Protein AF-A0A183LRD9-F1 (afdb_monomer_lite)

InterPro domains:
  IPR000961 AGC-kinase, C-terminal [PS51285] (51-122)
  IPR000961 AGC-kinase, C-terminal [SM00133] (51-114)
  IPR017892 Protein kinase, C-terminal [PF00433] (73-112)

Organism: NCBI:txid48269

Sequence (124 aa):
MISSQQTFNILRRQLFINTCTLLMIVVVPTERLGCAPNSSFGDIMEHGFFKPIDWVALERKEVHPPYRPTCGGDRDLIHFDPAFTDEPVVLTPDNEAVMSRMDQTEFDGFEYVNPLLMSLDEQV

Structure (mmCIF, N/CA/C/O backbone):
data_AF-A0A183LRD9-F1
#
_entry.id   AF-A0A183LRD9-F1
#
loop_
_atom_site.group_PDB
_atom_site.id
_atom_site.type_symbol
_atom_site.label_atom_id
_atom_site.label_alt_id
_atom_site.label_comp_id
_atom_site.label_asym_id
_atom_site.label_entity_id
_atom_site.label_seq_id
_atom_site.pdbx_PDB_ins_code
_atom_site.Cartn_x
_atom_site.Cartn_y
_atom_site.Cartn_z
_atom_site.occupancy
_atom_site.B_iso_or_equiv
_atom_site.auth_seq_id
_atom_site.auth_comp_id
_atom_site.auth_asym_id
_atom_site.auth_atom_id
_atom_site.pdbx_PDB_model_num
ATOM 1 N N . MET A 1 1 ? -35.449 13.358 1.914 1.00 47.34 1 MET A N 1
ATOM 2 C CA . MET A 1 1 ? -35.500 14.230 3.110 1.00 47.34 1 MET A CA 1
ATOM 3 C C . MET A 1 1 ? -34.724 13.540 4.217 1.00 47.34 1 MET A C 1
ATOM 5 O O . MET A 1 1 ? -35.097 12.438 4.596 1.00 47.34 1 MET A O 1
ATOM 9 N N . ILE A 1 2 ? -33.605 14.115 4.656 1.00 53.44 2 ILE A N 1
ATOM 10 C CA . ILE A 1 2 ? -32.781 13.543 5.730 1.00 53.44 2 ILE A CA 1
ATOM 11 C C . ILE A 1 2 ? -33.484 13.857 7.058 1.00 53.44 2 ILE A C 1
ATOM 13 O O . ILE A 1 2 ? -33.829 15.008 7.311 1.00 53.44 2 ILE A O 1
ATOM 17 N N . SER A 1 3 ? -33.763 12.833 7.868 1.00 69.31 3 SER A N 1
ATOM 18 C CA . SER A 1 3 ? -34.425 12.986 9.175 1.00 69.31 3 SER A CA 1
ATOM 19 C C . SER A 1 3 ? -33.545 13.776 10.153 1.00 69.31 3 SER A C 1
ATOM 21 O O . SER A 1 3 ? -32.328 13.599 10.149 1.00 69.31 3 SER A O 1
ATOM 23 N N . SE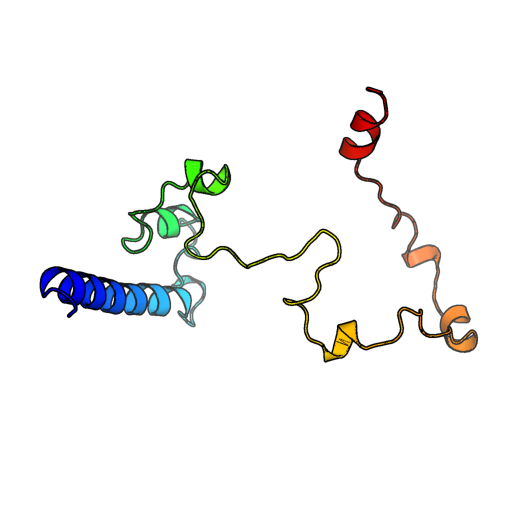R A 1 4 ? -34.129 14.586 11.047 1.00 63.88 4 SER A N 1
ATOM 24 C CA . SER A 1 4 ? -33.382 15.319 12.090 1.00 63.88 4 SER A CA 1
ATOM 25 C C . SER A 1 4 ? -32.459 14.418 12.924 1.00 63.88 4 SER A C 1
ATOM 27 O O . SER A 1 4 ? -31.370 14.844 13.305 1.00 63.88 4 SER A O 1
ATOM 29 N N . GLN A 1 5 ? -32.839 13.152 13.141 1.00 62.69 5 GLN A N 1
ATOM 30 C CA . GLN A 1 5 ? -32.004 12.161 13.831 1.00 62.69 5 GLN A CA 1
ATOM 31 C C . GLN A 1 5 ? -30.735 11.815 13.028 1.00 62.69 5 GLN A C 1
ATOM 33 O O . GLN A 1 5 ? -29.651 11.667 13.589 1.00 62.69 5 GLN A O 1
ATOM 38 N N . GLN A 1 6 ? -30.865 11.711 11.702 1.00 52.44 6 GLN A N 1
ATOM 39 C CA . GLN A 1 6 ? -29.759 11.438 10.782 1.00 52.44 6 GLN A CA 1
ATOM 40 C C . GLN A 1 6 ? -28.813 12.641 10.709 1.00 52.44 6 GLN A C 1
ATOM 42 O O . GLN A 1 6 ? -27.603 12.476 10.831 1.00 52.44 6 GLN A O 1
ATOM 47 N N . THR A 1 7 ? -29.350 13.860 10.627 1.00 59.09 7 THR A N 1
ATOM 48 C CA . THR A 1 7 ? -28.552 15.096 10.608 1.00 59.09 7 THR A CA 1
ATOM 49 C C . THR A 1 7 ? -27.750 15.287 11.901 1.00 59.09 7 THR A C 1
ATOM 51 O O . THR A 1 7 ? -26.578 15.654 11.848 1.00 59.09 7 THR A O 1
ATOM 54 N N . PHE A 1 8 ? -28.330 14.971 13.065 1.00 62.38 8 PHE A N 1
ATOM 55 C CA . PHE A 1 8 ? -27.626 15.040 14.352 1.00 62.38 8 PHE A CA 1
ATOM 56 C C . PHE A 1 8 ? -26.485 14.016 14.456 1.00 62.38 8 PHE A C 1
ATOM 58 O O . PHE A 1 8 ? -25.394 14.343 14.927 1.00 62.38 8 PHE A O 1
ATOM 65 N N . ASN A 1 9 ? -26.705 12.792 13.966 1.00 53.31 9 ASN A N 1
ATOM 66 C CA . ASN A 1 9 ? -25.672 11.757 13.913 1.00 53.31 9 ASN A CA 1
ATOM 67 C C . ASN A 1 9 ? -24.532 12.130 12.955 1.00 53.31 9 ASN A C 1
ATOM 69 O O . ASN A 1 9 ? -23.369 11.900 13.279 1.00 53.31 9 ASN A O 1
ATOM 73 N N . ILE A 1 10 ? -24.841 12.763 11.820 1.00 61.44 10 ILE A N 1
ATOM 74 C CA . ILE A 1 10 ? -23.845 13.268 10.864 1.00 61.44 10 ILE A CA 1
ATOM 75 C C . ILE A 1 10 ? -23.009 14.392 11.493 1.00 61.44 10 ILE A C 1
ATOM 77 O O . ILE A 1 10 ? -21.784 14.336 11.441 1.00 61.44 10 ILE A O 1
ATOM 81 N N . LEU A 1 11 ? -23.643 15.369 12.150 1.00 54.56 11 LEU A N 1
ATOM 82 C CA . LEU A 1 11 ? -22.951 16.485 12.808 1.00 54.56 11 LEU A CA 1
ATOM 83 C C . LEU A 1 11 ? -22.071 16.021 13.977 1.00 54.56 11 LEU A C 1
ATOM 85 O O . LEU A 1 11 ? -20.936 16.479 14.106 1.00 54.56 11 LEU A O 1
ATOM 89 N N . ARG A 1 12 ? -22.547 15.070 14.796 1.00 60.31 12 ARG A N 1
ATOM 90 C CA . ARG A 1 12 ? -21.724 14.447 15.845 1.00 60.31 12 ARG A CA 1
ATOM 91 C C . ARG A 1 12 ? -20.533 13.700 15.261 1.00 60.31 12 ARG A C 1
ATOM 93 O O . ARG A 1 12 ? -19.428 13.868 15.763 1.00 60.31 12 ARG A O 1
ATOM 100 N N . ARG A 1 13 ? -20.738 12.914 14.202 1.00 59.00 13 ARG A N 1
ATOM 101 C CA . ARG A 1 13 ? -19.668 12.169 13.529 1.00 59.00 13 ARG A CA 1
ATOM 102 C C . ARG A 1 13 ? -18.640 13.118 12.908 1.00 59.00 13 ARG A C 1
ATOM 104 O O . ARG A 1 13 ? -17.453 12.875 13.055 1.00 59.00 13 ARG A O 1
ATOM 111 N N . GLN A 1 14 ? -19.071 14.233 12.319 1.00 57.28 14 GLN A N 1
ATOM 112 C CA . GLN A 1 14 ? -18.182 15.240 11.736 1.00 57.28 14 GLN A CA 1
ATOM 113 C C . GLN A 1 14 ? -17.360 15.996 12.792 1.00 57.28 14 GLN A C 1
ATOM 115 O O . GLN A 1 14 ? -16.163 16.197 12.606 1.00 57.28 14 GLN A O 1
ATOM 120 N N . LEU A 1 15 ? -17.975 16.370 13.920 1.00 57.91 15 LEU A N 1
ATOM 121 C CA . LEU A 1 15 ? -17.271 17.010 15.035 1.00 57.91 15 LEU A CA 1
ATOM 122 C C . LEU A 1 15 ? -16.235 16.062 15.673 1.00 57.91 15 LEU A C 1
ATOM 124 O O . LEU A 1 15 ? -15.162 16.511 16.063 1.00 57.91 15 LEU A O 1
ATOM 128 N N . PHE A 1 16 ? -16.532 14.757 15.727 1.00 58.19 16 PHE A N 1
ATOM 129 C CA . PHE A 1 16 ? -15.636 13.722 16.265 1.00 58.19 16 PHE A CA 1
ATOM 130 C C . PHE A 1 16 ? -14.521 13.295 15.298 1.00 58.19 16 PHE A C 1
ATOM 132 O O . PHE A 1 16 ? -13.419 12.974 15.734 1.00 58.19 16 PHE A O 1
ATOM 139 N N . ILE A 1 17 ? -14.780 13.304 13.985 1.00 59.84 17 ILE A N 1
ATOM 140 C CA . ILE A 1 17 ? -13.739 1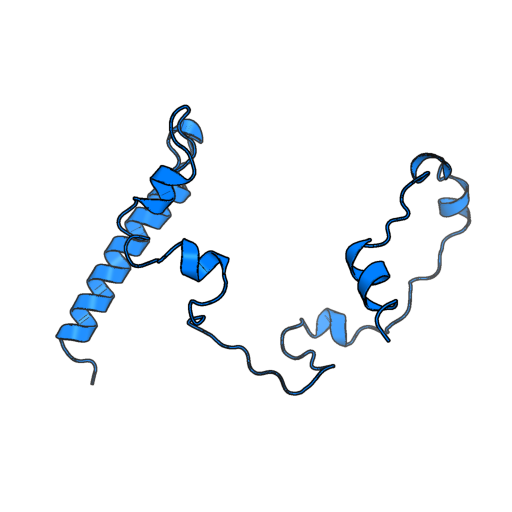3.117 12.964 1.00 59.84 17 ILE A CA 1
ATOM 141 C C . ILE A 1 17 ? -12.684 14.218 13.120 1.00 59.84 17 ILE A C 1
ATOM 143 O O . ILE A 1 17 ? -11.498 13.917 13.199 1.00 59.84 17 ILE A O 1
ATOM 147 N N . ASN A 1 18 ? -13.108 15.475 13.275 1.00 60.25 18 ASN A N 1
ATOM 148 C CA . ASN A 1 18 ? -12.193 16.614 13.364 1.00 60.25 18 ASN A CA 1
ATOM 149 C C . ASN A 1 18 ? -11.230 16.538 14.568 1.00 60.25 18 ASN A C 1
ATOM 151 O O . ASN A 1 18 ? -10.075 16.938 14.437 1.00 60.25 18 ASN A O 1
ATOM 155 N N . THR A 1 19 ? -11.659 16.013 15.722 1.00 63.06 19 THR A N 1
ATOM 156 C CA . THR A 1 19 ? -10.780 15.869 16.900 1.00 63.06 19 THR A CA 1
ATOM 157 C C . THR A 1 19 ? -9.777 14.732 16.735 1.00 63.06 19 THR A C 1
ATOM 159 O O . THR A 1 19 ? -8.603 14.892 17.057 1.00 63.06 19 THR A O 1
ATOM 162 N N . CYS A 1 20 ? -10.210 13.603 16.173 1.00 59.19 20 CYS A N 1
ATOM 163 C CA . CYS A 1 20 ? -9.344 12.455 15.926 1.00 59.19 20 CYS A CA 1
ATOM 164 C C . CYS A 1 20 ? -8.287 12.754 14.850 1.00 59.19 20 CYS A C 1
ATOM 166 O O . CYS A 1 20 ? -7.120 12.394 14.997 1.00 59.19 20 CYS A O 1
ATOM 168 N N . THR A 1 21 ? -8.681 13.473 13.794 1.00 61.31 21 THR A N 1
ATOM 169 C CA . THR A 1 21 ? -7.770 13.973 12.758 1.00 61.31 21 THR A CA 1
ATOM 170 C C . THR A 1 21 ? -6.746 14.953 13.338 1.00 61.31 21 THR A C 1
ATOM 172 O O . THR A 1 21 ? -5.575 14.881 12.977 1.00 61.31 21 THR A O 1
ATOM 175 N N . LEU A 1 22 ? -7.138 15.815 14.285 1.00 66.06 22 LEU A N 1
ATOM 176 C CA . LEU A 1 22 ? -6.214 16.748 14.938 1.00 66.06 22 LEU A CA 1
ATOM 177 C C . LEU A 1 22 ? -5.156 16.026 15.793 1.00 66.06 22 LEU A C 1
ATOM 179 O O . LEU A 1 22 ? -3.991 16.408 15.743 1.00 66.06 22 LEU A O 1
ATOM 183 N N . LEU A 1 23 ? -5.531 14.961 16.516 1.00 75.44 23 LEU A N 1
ATOM 184 C CA . LEU A 1 23 ? -4.597 14.171 17.336 1.00 75.44 23 LEU A CA 1
ATOM 185 C C . LEU A 1 23 ? -3.612 13.319 16.513 1.00 75.44 23 LEU A C 1
ATOM 187 O O . LEU A 1 23 ? -2.490 13.065 16.954 1.00 75.44 23 LEU A O 1
ATOM 191 N N . MET A 1 24 ? -4.009 12.884 15.315 1.00 78.06 24 MET A N 1
ATOM 192 C CA . MET A 1 24 ? -3.134 12.138 14.398 1.00 78.06 24 MET A CA 1
ATOM 193 C C . MET A 1 24 ? -2.126 13.049 13.675 1.00 78.06 24 MET A C 1
ATOM 195 O O . MET A 1 24 ? -1.044 12.598 13.308 1.00 78.06 24 MET A O 1
ATOM 199 N N . ILE A 1 25 ? -2.459 14.332 13.488 1.00 83.56 25 ILE A N 1
ATOM 200 C CA . ILE A 1 25 ? -1.646 15.324 12.754 1.00 83.56 25 ILE A CA 1
ATOM 201 C C . ILE A 1 25 ? -0.784 16.173 13.714 1.00 83.56 25 ILE A C 1
ATOM 203 O O . ILE A 1 25 ? -0.172 17.165 13.321 1.00 83.56 25 ILE A O 1
ATOM 207 N N . VAL A 1 26 ? -0.670 15.777 14.987 1.00 84.12 26 VAL A N 1
ATOM 208 C CA . VAL A 1 26 ? 0.195 16.476 15.947 1.00 84.12 26 VAL A CA 1
ATOM 209 C C . VAL A 1 26 ? 1.644 16.467 15.449 1.00 84.12 26 VAL A C 1
ATOM 211 O O . VAL A 1 26 ? 2.223 15.420 15.121 1.00 84.12 26 VAL A O 1
ATOM 214 N N . VAL A 1 27 ? 2.211 17.674 15.364 1.00 84.75 27 VAL A N 1
ATOM 215 C CA . VAL A 1 27 ? 3.557 17.929 14.831 1.00 84.75 27 VAL A CA 1
ATOM 216 C C . VAL A 1 27 ? 4.620 17.326 15.742 1.00 84.75 27 VAL A C 1
ATOM 218 O O . 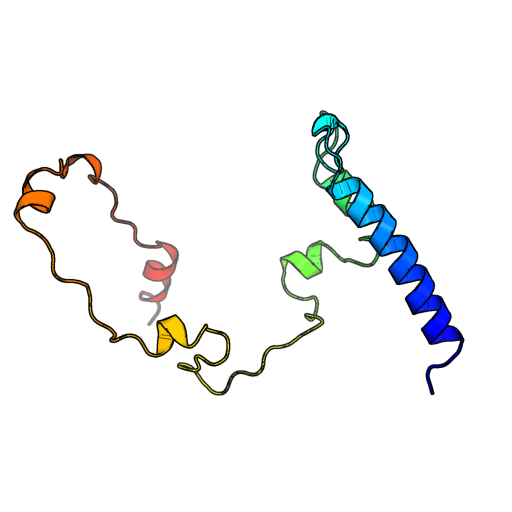VAL A 1 27 ? 5.585 16.747 15.252 1.00 84.75 27 VAL A O 1
ATOM 221 N N . VAL A 1 28 ? 4.423 17.426 17.058 1.00 86.75 28 VAL A N 1
ATOM 222 C CA . VAL A 1 28 ? 5.310 16.844 18.067 1.00 86.75 28 VAL A CA 1
ATOM 223 C C . VAL A 1 28 ? 5.054 15.331 18.142 1.00 86.75 28 VAL A C 1
ATOM 225 O O . VAL A 1 28 ? 3.981 14.929 18.591 1.00 86.75 28 VAL A O 1
ATOM 228 N N . PRO A 1 29 ? 6.001 14.459 17.736 1.00 86.69 29 PRO A N 1
ATOM 229 C CA . PRO A 1 29 ? 5.736 13.022 17.643 1.00 86.69 29 PRO A CA 1
ATOM 230 C C . PRO A 1 29 ? 5.351 12.389 18.979 1.00 86.69 29 PRO A C 1
ATOM 232 O O . PRO A 1 29 ? 4.485 11.531 19.007 1.00 86.69 29 PRO A O 1
ATOM 235 N N . THR A 1 30 ? 5.933 12.842 20.090 1.00 86.56 30 THR A N 1
ATOM 236 C CA . THR A 1 30 ? 5.654 12.301 21.431 1.00 86.56 30 THR A CA 1
ATOM 237 C C . THR A 1 30 ? 4.258 12.634 21.954 1.00 86.56 30 THR A C 1
ATOM 239 O O . THR A 1 30 ? 3.791 11.987 22.883 1.00 86.56 30 THR A O 1
ATOM 242 N N . GLU A 1 31 ? 3.605 13.649 21.386 1.00 84.81 31 GLU A N 1
ATOM 243 C CA . GLU A 1 31 ? 2.238 14.060 21.733 1.00 84.81 31 GLU A CA 1
ATOM 244 C C . GLU A 1 31 ? 1.199 13.504 20.749 1.00 84.81 31 GLU A C 1
ATOM 246 O O . GLU A 1 31 ? -0.006 13.672 20.942 1.00 84.81 31 GLU A O 1
ATOM 251 N N . ARG A 1 32 ? 1.651 12.847 19.675 1.00 89.44 32 ARG A N 1
ATOM 252 C CA . ARG A 1 32 ? 0.772 12.217 18.695 1.00 89.44 32 ARG A CA 1
ATOM 253 C C . ARG A 1 32 ? 0.110 10.989 19.309 1.00 89.44 32 ARG A C 1
ATOM 255 O O . ARG A 1 32 ? 0.747 10.209 20.018 1.00 89.44 32 ARG A O 1
ATOM 262 N N . LEU A 1 33 ? -1.172 10.803 19.004 1.00 88.50 33 LEU A N 1
ATOM 263 C CA . LEU A 1 33 ? -1.927 9.637 19.459 1.00 88.50 33 LEU A CA 1
ATOM 264 C C . LEU A 1 33 ? -1.201 8.332 19.089 1.00 88.50 33 LEU A C 1
ATOM 266 O O . LEU A 1 33 ? -0.851 8.129 17.927 1.00 88.50 33 LEU A O 1
ATOM 270 N N . GLY A 1 34 ? -0.993 7.458 20.079 1.00 88.38 34 GLY A N 1
ATOM 271 C CA . GLY A 1 34 ? -0.295 6.178 19.912 1.00 88.38 34 GLY A CA 1
ATOM 272 C C . GLY A 1 34 ? 1.237 6.264 19.885 1.00 88.38 34 GLY A C 1
ATOM 273 O O . GLY A 1 34 ? 1.882 5.279 19.535 1.00 88.38 34 GLY A O 1
ATOM 274 N N . CYS A 1 35 ? 1.828 7.419 20.212 1.00 88.12 35 CYS A N 1
ATOM 275 C CA . CYS A 1 35 ? 3.280 7.629 20.187 1.00 88.12 35 CYS A CA 1
ATOM 276 C C . CYS A 1 35 ? 3.898 7.993 21.550 1.00 88.12 35 CYS A C 1
ATOM 278 O O . CYS A 1 35 ? 5.094 8.296 21.605 1.00 88.12 35 CYS A O 1
ATOM 280 N N . ALA A 1 36 ? 3.133 7.994 22.649 1.00 82.81 36 ALA A N 1
ATOM 281 C CA . ALA A 1 36 ? 3.709 8.280 23.960 1.00 82.81 36 ALA A CA 1
ATOM 282 C C . ALA A 1 36 ? 4.528 7.070 24.466 1.00 82.81 36 ALA A C 1
ATOM 284 O O . ALA A 1 36 ? 4.191 5.933 24.163 1.00 82.81 36 ALA A O 1
ATOM 285 N N . PRO A 1 37 ? 5.587 7.255 25.275 1.00 80.19 37 PRO A N 1
ATOM 286 C CA . PRO A 1 37 ? 6.530 6.175 25.610 1.00 80.19 37 PRO A CA 1
ATOM 287 C C . PRO A 1 37 ? 5.923 4.956 26.323 1.00 80.19 37 PRO A C 1
ATOM 289 O O . PRO A 1 37 ? 6.437 3.849 26.199 1.00 80.19 37 PRO A O 1
ATOM 292 N N . ASN A 1 38 ? 4.838 5.166 27.074 1.00 75.75 38 ASN A N 1
ATOM 293 C CA . ASN A 1 38 ? 4.103 4.115 27.790 1.00 75.75 38 ASN A CA 1
ATOM 294 C C . ASN A 1 38 ? 2.763 3.790 27.125 1.00 75.75 38 ASN A C 1
ATOM 296 O O . ASN A 1 38 ? 1.935 3.090 27.706 1.00 75.75 38 ASN A O 1
ATOM 300 N N . SER A 1 39 ? 2.531 4.354 25.946 1.00 68.50 39 SER A N 1
ATOM 301 C CA . SER A 1 39 ? 1.291 4.236 25.216 1.00 68.50 39 SER A CA 1
ATOM 302 C C . SER A 1 39 ? 1.569 3.617 23.855 1.00 68.50 39 SER A C 1
ATOM 304 O O . SER A 1 39 ? 2.630 3.770 23.258 1.00 68.50 39 SER A O 1
ATOM 306 N N . SER A 1 40 ? 0.652 2.771 23.421 1.00 76.62 40 SER A N 1
ATOM 307 C CA . SER A 1 40 ? 0.829 1.946 22.231 1.00 76.62 40 SER A CA 1
ATOM 308 C C . SER A 1 40 ? -0.448 2.024 21.402 1.00 76.62 40 SER A C 1
ATOM 310 O O . SER A 1 40 ? -1.237 2.961 21.522 1.00 76.62 40 SER A O 1
ATOM 312 N N . PHE A 1 41 ? -0.698 0.995 20.604 1.00 87.38 41 PHE A N 1
ATOM 313 C CA . PHE A 1 41 ? -1.948 0.775 19.895 1.00 87.38 41 PHE A CA 1
ATOM 314 C C . PHE A 1 41 ? -3.192 0.852 20.809 1.00 87.38 41 PHE A C 1
ATOM 316 O O . PHE A 1 41 ? -4.265 1.217 20.339 1.00 87.38 41 PHE A O 1
ATOM 323 N N . GLY A 1 42 ? -3.046 0.592 22.116 1.00 88.81 42 GLY A N 1
ATOM 324 C CA . GLY A 1 42 ? -4.113 0.733 23.117 1.00 88.81 42 GLY A CA 1
ATOM 325 C C . GLY A 1 42 ? -4.796 2.104 23.113 1.00 88.81 42 GLY A C 1
ATOM 326 O O . GLY A 1 42 ? -6.020 2.163 23.053 1.00 88.81 42 GLY A O 1
ATOM 327 N N . ASP A 1 43 ? -4.036 3.199 23.047 1.00 88.75 43 ASP A N 1
ATOM 328 C CA . ASP A 1 43 ? -4.601 4.557 23.021 1.00 88.75 43 ASP A CA 1
ATOM 329 C C . ASP A 1 43 ? -5.469 4.801 21.784 1.00 88.75 43 ASP A C 1
ATOM 331 O O . ASP A 1 43 ? -6.485 5.494 21.842 1.00 88.75 43 ASP A O 1
ATOM 335 N N . ILE A 1 44 ? -5.064 4.226 20.648 1.00 89.62 44 ILE A N 1
ATOM 336 C CA . ILE A 1 44 ? -5.823 4.298 19.399 1.00 89.62 44 ILE A CA 1
ATOM 337 C C . ILE A 1 44 ? -7.117 3.498 19.560 1.00 89.62 44 ILE A C 1
ATOM 339 O O . ILE A 1 44 ? -8.186 3.996 19.212 1.00 89.62 44 ILE A O 1
ATOM 343 N N . MET A 1 45 ? -7.046 2.293 20.134 1.00 90.06 45 MET A N 1
ATOM 344 C CA . MET A 1 45 ? -8.221 1.449 20.366 1.00 90.06 45 MET A CA 1
ATOM 345 C C . MET A 1 45 ? -9.236 2.070 21.330 1.00 90.06 45 MET A C 1
ATOM 347 O O . MET A 1 45 ? -10.442 1.949 21.111 1.00 90.06 45 MET A O 1
ATOM 351 N N . GLU A 1 46 ? -8.758 2.740 22.378 1.00 89.12 46 GLU A N 1
ATOM 352 C CA . GLU A 1 46 ? -9.589 3.348 23.422 1.00 89.12 46 GLU A CA 1
ATOM 353 C C . GLU A 1 46 ? -10.155 4.720 23.027 1.00 89.12 46 GLU A C 1
ATOM 355 O O . GLU A 1 46 ? -11.122 5.200 23.632 1.00 89.12 46 GLU A O 1
ATOM 360 N N . HIS A 1 47 ? -9.600 5.361 21.995 1.00 88.94 47 HIS A N 1
ATOM 361 C CA . HIS A 1 47 ? -10.059 6.673 21.565 1.00 88.94 47 HIS A CA 1
ATOM 362 C C . HIS A 1 47 ? -11.523 6.631 21.094 1.00 88.94 47 HIS A C 1
ATOM 364 O O . HIS A 1 47 ? -11.940 5.786 20.298 1.00 88.94 47 HIS A O 1
ATOM 370 N N . GLY A 1 48 ? -12.326 7.610 21.529 1.00 88.38 48 GLY A N 1
ATOM 371 C CA . GLY A 1 48 ? -13.783 7.602 21.336 1.00 88.38 48 GLY A CA 1
ATOM 372 C C . GLY A 1 48 ? -14.256 7.528 19.877 1.00 88.38 48 GLY A C 1
ATOM 373 O O . GLY A 1 48 ? -15.382 7.105 19.624 1.00 88.38 48 GLY A O 1
ATOM 374 N N . PHE A 1 49 ? -13.403 7.908 18.921 1.00 86.38 49 PHE A N 1
ATOM 375 C CA . PHE A 1 49 ? -13.679 7.795 17.488 1.00 86.38 49 PHE A CA 1
ATOM 376 C C . PHE A 1 49 ? -13.750 6.334 17.030 1.00 86.38 49 PHE A C 1
ATOM 378 O O . PHE A 1 49 ? -14.626 5.983 16.241 1.00 86.38 49 PHE A O 1
ATOM 385 N N . PHE A 1 50 ? -12.860 5.488 17.554 1.00 90.81 50 PHE A N 1
ATOM 386 C CA . PHE A 1 50 ? -12.765 4.081 17.186 1.00 90.81 50 PHE A CA 1
ATOM 387 C C . PHE A 1 50 ? -13.590 3.163 18.094 1.00 90.81 50 PHE A C 1
ATOM 389 O O . PHE A 1 50 ? -13.712 1.981 17.805 1.00 90.81 50 PHE A O 1
ATOM 396 N N . LYS A 1 51 ? -14.241 3.700 19.136 1.00 90.69 51 LYS A N 1
ATOM 397 C CA . LYS A 1 51 ? -15.125 2.948 20.045 1.00 90.69 51 LYS A CA 1
ATOM 398 C C . LYS A 1 51 ? -16.127 1.994 19.356 1.00 90.69 51 LYS A C 1
ATOM 400 O O . LYS A 1 51 ? -16.402 0.947 19.934 1.00 90.69 51 LYS A O 1
ATOM 405 N N . PRO A 1 52 ? -16.719 2.311 18.184 1.00 91.81 52 PRO A N 1
ATOM 406 C CA . PRO A 1 52 ? -17.633 1.387 17.504 1.00 91.81 52 PRO A CA 1
ATOM 407 C C . PRO A 1 52 ? -16.956 0.190 16.816 1.00 91.81 52 PRO A C 1
ATOM 409 O O . PRO A 1 52 ? -17.664 -0.664 16.290 1.00 91.81 52 PRO A O 1
ATOM 412 N N . ILE A 1 53 ? -15.624 0.158 16.739 1.00 93.19 53 ILE A N 1
ATOM 413 C CA . ILE A 1 53 ? -14.866 -0.879 16.040 1.00 93.19 53 ILE A CA 1
ATOM 414 C C . ILE A 1 53 ? -14.660 -2.072 16.971 1.00 93.19 53 ILE A C 1
ATOM 416 O O . ILE A 1 53 ? -14.058 -1.949 18.035 1.00 93.19 53 ILE A O 1
ATOM 420 N N . ASP A 1 54 ? -15.114 -3.244 16.534 1.00 95.44 54 ASP A N 1
ATOM 421 C CA . ASP A 1 54 ? -14.631 -4.517 17.063 1.00 95.44 54 ASP A CA 1
ATOM 422 C C . ASP A 1 54 ? -13.298 -4.846 16.381 1.00 95.44 54 ASP A C 1
ATOM 424 O O . ASP A 1 54 ? -13.257 -5.200 15.201 1.00 95.44 54 ASP A O 1
ATOM 428 N N . TRP A 1 55 ? -12.200 -4.675 17.115 1.00 94.88 55 TRP A N 1
ATOM 429 C CA . TRP A 1 55 ? -10.847 -4.852 16.591 1.00 94.88 55 TRP A CA 1
ATOM 430 C C . TRP A 1 55 ? -10.531 -6.305 16.224 1.00 94.88 55 TRP A C 1
ATOM 432 O O . TRP A 1 55 ? -9.822 -6.536 15.246 1.00 94.88 55 TRP A O 1
ATOM 442 N N . VAL A 1 56 ? -11.097 -7.276 16.949 1.00 96.69 56 VAL A N 1
ATOM 443 C CA . VAL A 1 56 ? -10.878 -8.707 16.687 1.00 96.69 56 VAL A CA 1
ATOM 444 C C . VAL A 1 56 ? -11.622 -9.123 15.420 1.00 96.69 56 VAL A C 1
ATOM 446 O O . VAL A 1 56 ? -11.046 -9.772 14.548 1.00 96.69 56 VAL A O 1
ATOM 449 N N . ALA A 1 57 ? -12.882 -8.706 15.275 1.00 97.06 57 ALA A N 1
ATOM 450 C CA . ALA A 1 57 ? -13.656 -8.960 14.060 1.00 97.06 57 ALA A CA 1
ATOM 451 C C . ALA A 1 57 ? -13.061 -8.230 12.841 1.00 97.06 57 ALA A C 1
ATOM 453 O O . ALA A 1 57 ? -13.049 -8.765 11.730 1.00 97.06 57 ALA A O 1
ATOM 454 N N . LEU A 1 58 ? -12.539 -7.012 13.033 1.00 96.31 58 LEU A N 1
ATOM 455 C CA . LEU A 1 58 ? -11.883 -6.248 11.971 1.00 96.31 58 LEU A CA 1
ATOM 456 C C . LEU A 1 58 ? -10.621 -6.959 11.464 1.00 96.31 58 LEU A C 1
ATOM 458 O O . LEU A 1 58 ? -10.469 -7.118 10.254 1.00 96.31 58 LEU A O 1
ATOM 462 N N . GLU A 1 59 ? -9.749 -7.421 12.367 1.00 96.75 59 GLU A N 1
ATOM 463 C CA . GLU A 1 59 ? -8.527 -8.164 12.020 1.00 96.75 59 GLU A CA 1
ATOM 464 C C . GLU A 1 59 ? -8.844 -9.465 11.268 1.00 96.75 59 GLU A C 1
ATOM 466 O O . GLU A 1 59 ? -8.190 -9.801 10.279 1.00 96.75 59 GLU A O 1
ATOM 471 N N . ARG A 1 60 ? -9.922 -10.154 11.663 1.00 98.06 60 ARG A N 1
ATOM 472 C CA . ARG A 1 60 ? -10.435 -11.354 10.981 1.00 98.06 60 ARG A CA 1
ATOM 473 C C . ARG A 1 60 ? -11.167 -11.071 9.667 1.00 98.06 60 ARG A C 1
ATOM 475 O O . ARG A 1 60 ? -11.622 -12.009 9.017 1.00 98.06 60 ARG A O 1
ATOM 482 N N . LYS A 1 61 ? -11.265 -9.803 9.249 1.00 96.94 61 LYS 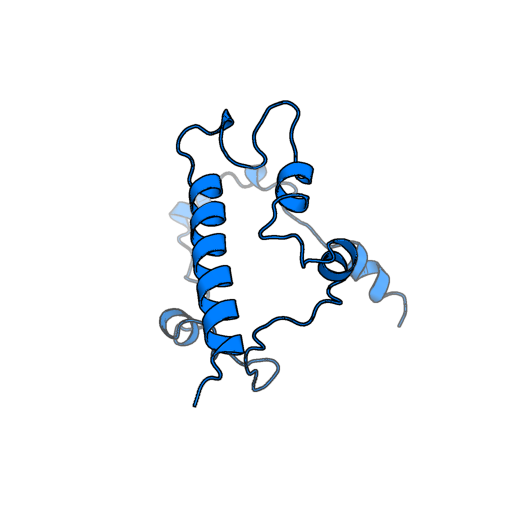A N 1
ATOM 483 C CA . LYS A 1 61 ? -11.993 -9.354 8.047 1.00 96.94 61 LYS A CA 1
ATOM 484 C C . LYS A 1 61 ? -13.493 -9.690 8.076 1.00 96.94 61 LYS A C 1
ATOM 486 O O . LYS A 1 61 ? -14.117 -9.840 7.028 1.00 96.94 61 LYS A O 1
ATOM 491 N N . GLU A 1 62 ? -14.083 -9.780 9.267 1.00 97.50 62 GLU A N 1
ATOM 492 C CA . GLU A 1 62 ? -15.511 -10.068 9.477 1.00 97.50 62 GLU A CA 1
ATOM 493 C C . GLU A 1 62 ? -16.373 -8.792 9.427 1.00 97.50 62 GLU A C 1
ATOM 495 O O . GLU A 1 62 ? -17.577 -8.846 9.172 1.00 97.50 62 GLU A O 1
ATOM 500 N N . VAL A 1 63 ? -15.763 -7.619 9.624 1.00 95.62 63 VAL A N 1
ATOM 501 C CA . VAL A 1 63 ? -16.439 -6.323 9.484 1.00 95.62 63 VAL A CA 1
ATOM 502 C C . VAL A 1 63 ? -16.651 -6.007 8.003 1.00 95.62 63 VAL A C 1
ATOM 504 O O . VAL A 1 63 ? -15.698 -5.890 7.232 1.00 95.62 63 VAL A O 1
ATOM 507 N N . HIS A 1 64 ? -17.907 -5.816 7.595 1.00 93.31 64 HIS A N 1
ATOM 508 C CA . HIS A 1 64 ? -18.213 -5.431 6.220 1.00 93.31 64 HIS A CA 1
ATOM 509 C C . HIS A 1 64 ? -17.634 -4.050 5.875 1.00 93.31 64 HIS A C 1
ATOM 511 O O . HIS A 1 64 ? -17.892 -3.080 6.596 1.00 93.31 64 HIS A O 1
ATOM 517 N N . PRO A 1 65 ? -16.898 -3.924 4.753 1.00 93.94 65 PRO A N 1
ATOM 518 C CA . PRO A 1 65 ? -16.362 -2.640 4.341 1.00 93.94 65 PRO A CA 1
ATOM 519 C C . PRO A 1 65 ? -17.508 -1.693 3.947 1.00 93.94 65 PRO A C 1
ATOM 521 O O . PRO A 1 65 ? -18.489 -2.127 3.336 1.00 93.94 65 PRO A O 1
ATOM 524 N N . PRO A 1 66 ? -17.392 -0.387 4.246 1.00 93.44 66 PRO A N 1
ATOM 525 C CA . PRO A 1 66 ? -18.430 0.597 3.927 1.00 93.44 66 PRO A CA 1
ATOM 526 C C . PRO A 1 66 ? -18.578 0.847 2.419 1.00 93.44 66 PRO A C 1
ATOM 528 O O . PRO A 1 66 ? -19.585 1.396 1.980 1.00 93.44 66 PRO A O 1
ATOM 531 N N . TYR A 1 67 ? -17.574 0.460 1.632 1.00 94.44 67 TYR A N 1
ATOM 532 C CA . TYR A 1 67 ? -17.562 0.542 0.182 1.00 94.44 67 TYR A CA 1
ATOM 533 C C . TYR A 1 67 ? -17.052 -0.778 -0.391 1.00 94.44 67 TYR A C 1
ATOM 535 O O . TYR A 1 67 ? -16.047 -1.321 0.068 1.00 94.44 67 TYR A O 1
ATOM 543 N N . ARG A 1 68 ? -17.754 -1.281 -1.405 1.00 91.75 68 ARG A N 1
ATOM 544 C CA . ARG A 1 68 ? -17.343 -2.437 -2.197 1.00 91.75 68 ARG A CA 1
ATOM 545 C C . ARG A 1 68 ? -17.124 -1.955 -3.635 1.00 91.75 68 ARG A C 1
ATOM 547 O O . ARG A 1 68 ? -18.119 -1.626 -4.282 1.00 91.75 68 ARG A O 1
ATOM 554 N N . PRO A 1 69 ? -15.874 -1.900 -4.125 1.00 92.50 69 PRO A N 1
ATOM 555 C CA . PRO A 1 69 ? -15.606 -1.590 -5.523 1.00 92.50 69 PRO A CA 1
ATOM 556 C C . PRO A 1 69 ? -16.303 -2.598 -6.442 1.00 92.50 69 PRO A C 1
ATOM 558 O O . PRO A 1 69 ? -16.390 -3.785 -6.121 1.00 92.50 69 PRO A O 1
ATOM 561 N N . THR A 1 70 ? -16.822 -2.132 -7.575 1.00 92.00 70 THR A N 1
ATOM 562 C CA . THR A 1 70 ? -17.326 -3.019 -8.631 1.00 92.00 70 THR A CA 1
ATOM 563 C C . THR A 1 70 ? -16.154 -3.732 -9.292 1.00 92.00 70 THR A C 1
ATOM 565 O O . THR A 1 70 ? -15.147 -3.086 -9.544 1.00 92.00 70 THR A O 1
ATOM 568 N N . CYS A 1 71 ? -16.282 -5.017 -9.609 1.00 89.06 71 CYS A N 1
ATOM 569 C CA . CYS A 1 71 ? -15.299 -5.739 -10.418 1.00 89.06 71 CYS A CA 1
ATOM 570 C C . CYS A 1 71 ? -16.045 -6.510 -11.511 1.00 89.06 71 CYS A C 1
ATOM 572 O O . CYS A 1 71 ? -17.024 -7.199 -11.218 1.00 89.06 71 CYS A O 1
ATOM 574 N N . GLY A 1 72 ? -15.607 -6.367 -12.758 1.00 82.94 72 GLY A N 1
ATOM 575 C CA . GLY A 1 72 ? -16.185 -7.004 -13.939 1.00 82.94 72 GLY A CA 1
ATOM 576 C C . GLY A 1 72 ? -15.640 -8.404 -14.243 1.00 82.94 72 GLY A C 1
ATOM 577 O O . GLY A 1 72 ? -16.247 -9.117 -15.039 1.00 82.94 72 GLY A O 1
ATOM 578 N N . GLY A 1 73 ? -14.529 -8.815 -13.620 1.00 88.88 73 GLY A N 1
ATOM 579 C CA . GLY A 1 73 ? -13.917 -10.139 -13.791 1.00 88.88 73 GLY A CA 1
ATOM 580 C C . GLY A 1 73 ? -12.447 -10.189 -13.356 1.00 88.88 73 GLY A C 1
ATOM 581 O O . GLY A 1 73 ? -11.905 -9.200 -12.871 1.00 88.88 73 GLY A O 1
ATOM 582 N N . ASP A 1 74 ? -11.795 -11.336 -13.566 1.00 90.06 74 ASP A N 1
ATOM 583 C CA . ASP A 1 74 ? -10.441 -11.633 -13.052 1.00 90.06 74 ASP A CA 1
ATOM 584 C C . ASP A 1 74 ? -9.322 -10.754 -13.631 1.00 90.06 74 ASP A C 1
ATOM 586 O O . ASP A 1 74 ? -8.230 -10.680 -13.073 1.00 90.06 74 ASP A O 1
ATOM 590 N N . ARG A 1 75 ? -9.573 -10.101 -14.769 1.00 89.56 75 ARG A N 1
ATOM 591 C CA . ARG A 1 75 ? -8.610 -9.221 -15.456 1.00 89.56 75 ARG A CA 1
ATOM 592 C C . ARG A 1 75 ? -9.120 -7.789 -15.568 1.00 89.56 75 ARG A C 1
ATOM 594 O O . ARG A 1 75 ? -8.719 -7.068 -16.474 1.00 89.56 75 ARG A O 1
ATOM 601 N N . ASP A 1 76 ? -10.060 -7.415 -14.708 1.00 92.88 76 ASP A N 1
ATOM 602 C CA . ASP A 1 76 ? -10.603 -6.066 -14.686 1.00 92.88 76 ASP A CA 1
ATOM 603 C C . ASP A 1 76 ? -9.551 -5.062 -14.193 1.00 92.88 76 ASP A C 1
ATOM 605 O O . ASP A 1 76 ? -8.901 -5.277 -13.169 1.00 92.88 76 ASP A O 1
ATOM 609 N N . LEU A 1 77 ? -9.397 -3.964 -14.935 1.00 94.12 77 LEU A N 1
ATOM 610 C CA . LEU A 1 77 ? -8.409 -2.922 -14.674 1.00 94.12 77 LEU A CA 1
ATOM 611 C C . LEU A 1 77 ? -9.046 -1.563 -14.334 1.00 94.12 77 LEU A C 1
ATOM 613 O O . LEU A 1 77 ? -8.330 -0.577 -14.214 1.00 94.12 77 LEU A O 1
ATOM 617 N N . ILE A 1 78 ? -10.370 -1.481 -14.137 1.00 93.88 78 ILE A N 1
ATOM 618 C CA . ILE A 1 78 ? -11.093 -0.197 -13.985 1.00 93.88 78 ILE A CA 1
ATOM 619 C C . ILE A 1 78 ? -10.661 0.671 -12.789 1.00 93.88 78 ILE A C 1
ATOM 621 O O . ILE A 1 78 ? -10.987 1.855 -12.755 1.00 93.88 78 ILE A O 1
ATOM 625 N N . HIS A 1 79 ? -9.975 0.094 -11.796 1.00 94.38 79 HIS A N 1
ATOM 626 C CA . HIS A 1 79 ? -9.455 0.819 -10.623 1.00 94.38 79 HIS A CA 1
ATOM 627 C C . HIS A 1 79 ? -7.962 1.158 -10.736 1.00 94.38 79 HIS A C 1
ATOM 629 O O . HIS A 1 79 ? -7.394 1.697 -9.788 1.00 94.38 79 HIS A O 1
ATOM 635 N N . PHE A 1 80 ? -7.328 0.835 -11.865 1.00 95.38 80 PHE A N 1
ATOM 636 C CA . PHE A 1 80 ? -5.969 1.253 -12.199 1.00 95.38 80 PHE A CA 1
ATOM 637 C C . PHE A 1 80 ? -6.019 2.493 -13.096 1.00 95.38 80 PHE A C 1
ATOM 639 O O . PHE A 1 80 ? -6.972 2.691 -13.848 1.00 95.38 80 PHE A O 1
ATOM 646 N N . ASP A 1 81 ? -5.001 3.347 -13.000 1.00 97.12 81 ASP A N 1
ATOM 647 C CA . ASP A 1 81 ? -4.911 4.537 -13.847 1.00 97.12 81 ASP A CA 1
ATOM 648 C C . ASP A 1 81 ? -4.664 4.119 -15.312 1.00 97.12 81 ASP A C 1
ATOM 650 O O . ASP A 1 81 ? -3.698 3.385 -15.569 1.00 97.12 81 ASP A O 1
ATOM 654 N N . PRO A 1 82 ? -5.491 4.585 -16.272 1.00 96.19 82 PRO A N 1
ATOM 655 C CA . PRO A 1 82 ? -5.304 4.307 -17.692 1.00 96.19 82 PRO A CA 1
ATOM 656 C C . PRO A 1 82 ? -3.909 4.642 -18.217 1.00 96.19 82 PRO A C 1
ATOM 658 O O . PRO A 1 82 ? -3.420 3.959 -19.111 1.00 96.19 82 PRO A O 1
ATOM 661 N N . ALA A 1 83 ? -3.230 5.627 -17.617 1.00 96.69 83 ALA A N 1
ATOM 662 C CA . ALA A 1 83 ? -1.862 5.983 -17.978 1.00 96.69 83 ALA A CA 1
ATOM 663 C C . ALA A 1 83 ? -0.884 4.798 -17.907 1.00 96.69 83 ALA A C 1
ATOM 665 O O . ALA A 1 83 ? 0.097 4.810 -18.637 1.00 96.69 83 ALA A O 1
ATOM 666 N N . PHE A 1 84 ? -1.150 3.784 -17.073 1.00 96.62 84 PHE A N 1
ATOM 667 C CA . PHE A 1 84 ? -0.335 2.567 -16.990 1.00 96.62 84 PHE A CA 1
ATOM 668 C C . PHE A 1 84 ? -0.961 1.379 -17.722 1.00 96.62 84 PHE A C 1
ATOM 670 O O . PHE A 1 84 ? -0.243 0.554 -18.276 1.00 96.62 84 PHE A O 1
ATOM 677 N N . THR A 1 85 ? -2.291 1.245 -17.721 1.00 96.12 85 THR A N 1
ATOM 678 C CA . THR A 1 85 ? -2.943 0.087 -18.362 1.00 96.12 85 THR A CA 1
ATOM 679 C C . THR A 1 85 ? -2.924 0.167 -19.884 1.00 96.12 85 THR A C 1
ATOM 681 O O . THR A 1 85 ? -3.025 -0.867 -20.541 1.00 96.12 85 THR A O 1
ATOM 684 N N . ASP A 1 86 ? -2.799 1.378 -20.429 1.00 96.06 86 ASP A N 1
ATOM 685 C CA . ASP A 1 86 ? -2.685 1.626 -21.866 1.00 96.06 86 ASP A CA 1
ATOM 686 C C . ASP A 1 86 ? -1.232 1.501 -22.365 1.00 96.06 86 ASP A C 1
ATOM 688 O O . ASP A 1 86 ? -0.995 1.460 -23.577 1.00 96.06 86 ASP A O 1
ATOM 692 N N . GLU A 1 87 ? -0.249 1.423 -21.458 1.00 97.06 87 GLU A N 1
ATOM 693 C CA . GLU A 1 87 ? 1.142 1.163 -21.827 1.00 97.06 87 GLU A CA 1
ATOM 694 C C . GLU A 1 87 ? 1.322 -0.267 -22.364 1.00 97.06 87 GLU A C 1
ATOM 696 O O . GLU A 1 87 ? 0.632 -1.209 -21.956 1.00 97.06 87 GLU A O 1
ATOM 701 N N . PRO A 1 88 ? 2.267 -0.473 -23.297 1.00 96.31 88 PRO A N 1
ATOM 702 C CA . PRO A 1 88 ? 2.563 -1.805 -23.795 1.00 96.31 88 PRO A CA 1
ATOM 703 C C . PRO A 1 88 ? 3.118 -2.688 -22.670 1.00 96.31 88 PRO A C 1
ATOM 705 O O . PRO A 1 88 ? 4.043 -2.302 -21.960 1.00 96.31 88 PRO A O 1
ATOM 708 N N . VAL A 1 89 ? 2.604 -3.917 -22.562 1.00 96.25 89 VAL A N 1
ATOM 709 C CA . VAL A 1 89 ? 3.057 -4.921 -21.582 1.00 96.25 89 VAL A CA 1
ATOM 710 C C . VAL A 1 89 ? 4.389 -5.532 -22.032 1.00 96.25 89 VAL A C 1
ATOM 712 O O . VAL A 1 89 ? 4.466 -6.688 -22.448 1.00 96.25 89 VAL A O 1
ATOM 715 N N . VAL A 1 90 ? 5.441 -4.719 -22.013 1.00 97.06 90 VAL A N 1
ATOM 716 C CA . VAL A 1 90 ? 6.805 -5.084 -22.398 1.00 97.06 90 VAL A CA 1
ATOM 717 C C . VAL A 1 90 ? 7.789 -4.531 -21.376 1.00 97.06 90 VAL A C 1
ATOM 719 O O . VAL A 1 90 ? 7.591 -3.452 -20.825 1.00 97.06 90 VAL A O 1
ATOM 722 N N . LEU A 1 91 ? 8.867 -5.271 -21.127 1.00 96.44 91 LEU A N 1
ATOM 723 C CA . LEU A 1 91 ? 9.981 -4.753 -20.342 1.00 96.44 91 LEU A CA 1
ATOM 724 C C . LEU A 1 91 ? 10.819 -3.828 -21.224 1.0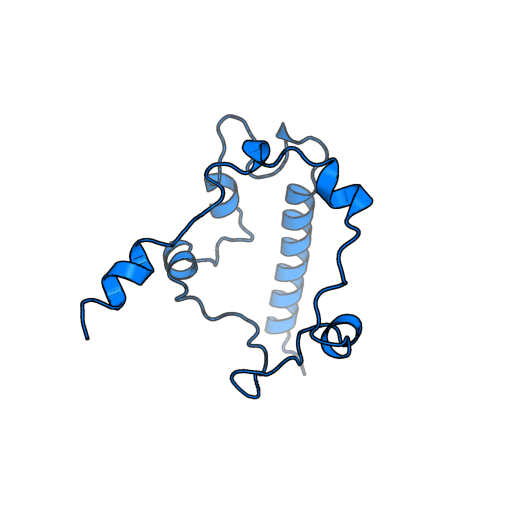0 96.44 91 LEU A C 1
ATOM 726 O O . LEU A 1 91 ? 11.111 -4.156 -22.378 1.00 96.44 91 LEU A O 1
ATOM 730 N N . THR A 1 92 ? 11.208 -2.677 -20.681 1.00 96.06 92 THR A N 1
ATOM 731 C CA . THR A 1 92 ? 12.155 -1.777 -21.342 1.00 96.06 92 THR A CA 1
ATOM 732 C C . THR A 1 92 ? 13.466 -2.527 -21.597 1.00 96.06 92 THR A C 1
ATOM 734 O O . THR A 1 92 ? 13.988 -3.121 -20.656 1.00 96.06 92 THR A O 1
ATOM 737 N N . PRO A 1 93 ? 14.014 -2.515 -22.827 1.00 95.75 93 PRO A N 1
ATOM 738 C CA . PRO A 1 93 ? 15.276 -3.187 -23.119 1.00 95.75 93 PRO A CA 1
ATOM 739 C C . PRO A 1 93 ? 16.436 -2.652 -22.277 1.00 95.75 93 PRO A C 1
ATOM 741 O O . PRO A 1 93 ? 16.559 -1.441 -22.069 1.00 95.75 93 PRO A O 1
ATOM 744 N N . ASP A 1 94 ? 17.316 -3.554 -21.852 1.00 95.56 94 ASP A N 1
ATOM 745 C CA . ASP A 1 94 ? 18.459 -3.210 -21.012 1.00 95.56 94 ASP A CA 1
ATOM 746 C C . ASP A 1 94 ? 19.548 -2.444 -21.774 1.00 95.56 94 ASP A C 1
ATOM 748 O O . ASP A 1 94 ? 19.726 -2.569 -22.988 1.00 95.56 94 ASP A O 1
ATOM 752 N N . ASN A 1 95 ? 20.346 -1.683 -21.022 1.00 95.62 95 ASN A N 1
ATOM 753 C CA . ASN A 1 95 ? 21.593 -1.105 -21.509 1.00 95.62 95 ASN A CA 1
ATOM 754 C C . ASN A 1 95 ? 22.780 -1.902 -20.954 1.00 95.62 95 ASN A C 1
ATOM 756 O O . ASN A 1 95 ? 23.144 -1.756 -19.785 1.00 95.62 95 ASN A O 1
ATOM 760 N N . GLU A 1 96 ? 23.423 -2.702 -21.803 1.00 94.44 96 GLU A N 1
ATOM 761 C CA . GLU A 1 96 ? 24.546 -3.575 -21.427 1.00 94.44 96 GLU A CA 1
ATOM 762 C C . GLU A 1 96 ? 25.704 -2.829 -20.740 1.00 94.44 96 GLU A C 1
ATOM 764 O O . GLU A 1 96 ? 26.340 -3.352 -19.821 1.00 94.44 96 GLU A O 1
ATOM 769 N N . ALA A 1 97 ? 25.966 -1.575 -21.124 1.00 93.94 97 ALA A N 1
ATOM 770 C CA . ALA A 1 97 ? 27.018 -0.761 -20.514 1.00 93.94 97 ALA A CA 1
ATOM 771 C C . ALA A 1 97 ? 26.706 -0.362 -19.062 1.00 93.94 97 ALA A C 1
ATOM 773 O O . ALA A 1 97 ? 27.619 -0.052 -18.297 1.00 93.94 97 ALA A O 1
ATOM 774 N N . VAL A 1 98 ? 25.425 -0.338 -18.691 1.00 93.19 98 VAL A N 1
ATOM 775 C CA . VAL A 1 98 ? 24.972 -0.095 -17.318 1.00 93.19 98 VAL A CA 1
ATOM 776 C C . VAL A 1 98 ? 24.969 -1.406 -16.538 1.00 93.19 98 VAL A C 1
ATOM 778 O O . VAL A 1 98 ? 25.527 -1.453 -15.445 1.00 93.19 98 VAL A O 1
ATOM 781 N N . MET A 1 99 ? 24.426 -2.475 -17.127 1.00 91.25 99 MET A N 1
ATOM 782 C CA . MET A 1 99 ? 24.350 -3.800 -16.497 1.00 91.25 99 MET A CA 1
ATOM 783 C C . MET A 1 99 ? 25.734 -4.350 -16.139 1.00 91.25 99 MET A C 1
ATOM 785 O O . MET A 1 99 ? 25.943 -4.840 -15.035 1.00 91.25 99 MET A O 1
ATOM 789 N N . SER A 1 100 ? 26.718 -4.185 -17.027 1.00 92.56 100 SER A N 1
ATOM 790 C CA . SER A 1 100 ? 28.102 -4.636 -16.801 1.00 92.56 100 SER A CA 1
ATOM 791 C C . SER A 1 100 ? 28.833 -3.938 -15.648 1.00 92.56 100 SER A C 1
ATOM 793 O O . SER A 1 100 ? 29.880 -4.417 -15.219 1.00 92.56 100 SER A O 1
ATOM 795 N N . ARG A 1 101 ? 28.321 -2.805 -15.151 1.00 94.44 101 ARG A N 1
ATOM 796 C CA . ARG A 1 101 ? 28.917 -2.056 -14.033 1.00 94.44 101 ARG A CA 1
ATOM 797 C C . ARG A 1 101 ? 28.307 -2.407 -12.678 1.00 94.44 101 ARG A C 1
ATOM 799 O O . ARG A 1 101 ? 28.809 -1.919 -11.671 1.00 94.44 101 ARG A O 1
ATOM 806 N N . MET A 1 102 ? 27.227 -3.184 -12.656 1.00 94.31 102 MET A N 1
ATOM 807 C CA . MET A 1 102 ? 26.554 -3.594 -11.426 1.00 94.31 102 MET A CA 1
ATOM 808 C C . MET A 1 102 ? 27.252 -4.814 -10.825 1.00 94.31 102 MET A C 1
ATOM 810 O O . MET A 1 102 ? 27.514 -5.790 -11.529 1.00 94.31 102 MET A O 1
ATOM 814 N N . ASP A 1 103 ? 27.528 -4.765 -9.524 1.00 95.69 103 ASP A N 1
ATOM 815 C CA . ASP A 1 103 ? 28.018 -5.917 -8.773 1.00 95.69 103 ASP A CA 1
ATOM 816 C C . ASP A 1 103 ? 26.850 -6.867 -8.485 1.00 95.69 103 ASP A C 1
ATOM 818 O O . ASP A 1 103 ? 25.941 -6.545 -7.724 1.00 95.69 103 ASP A O 1
ATOM 822 N N . GLN A 1 104 ? 26.851 -8.036 -9.129 1.00 94.94 104 GLN A N 1
ATOM 823 C CA . GLN A 1 104 ? 25.768 -9.011 -8.980 1.00 94.94 104 GLN A CA 1
ATOM 824 C C . GLN A 1 104 ? 25.757 -9.675 -7.599 1.00 94.94 104 GLN A C 1
ATOM 826 O O . GLN A 1 104 ? 24.714 -10.169 -7.183 1.00 94.94 104 GLN A O 1
ATOM 831 N N . THR A 1 105 ? 26.876 -9.645 -6.868 1.00 96.44 105 THR A N 1
ATOM 832 C CA . THR A 1 105 ? 26.960 -10.269 -5.539 1.00 96.44 105 THR A CA 1
ATOM 833 C C . THR A 1 105 ? 26.129 -9.530 -4.486 1.00 96.44 105 THR A 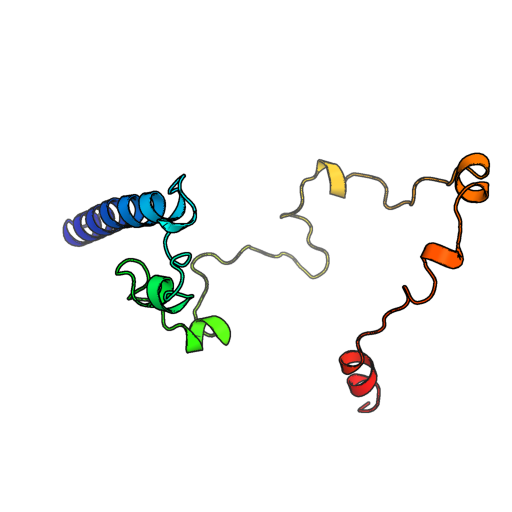C 1
ATOM 835 O O . THR A 1 105 ? 25.758 -10.117 -3.473 1.00 96.44 105 THR A O 1
ATOM 838 N N . GLU A 1 106 ? 25.749 -8.269 -4.739 1.00 96.44 106 GLU A N 1
ATOM 839 C CA . GLU A 1 106 ? 24.810 -7.523 -3.887 1.00 96.44 106 GLU A CA 1
ATOM 840 C C . GLU A 1 106 ? 23.399 -8.138 -3.872 1.00 96.44 106 GLU A C 1
ATOM 842 O O . GLU A 1 106 ? 22.623 -7.870 -2.952 1.00 96.44 106 GLU A O 1
ATOM 847 N N . PHE A 1 107 ? 23.066 -8.969 -4.866 1.00 96.44 107 PHE A N 1
ATOM 848 C CA . PHE A 1 107 ? 21.767 -9.632 -4.994 1.00 96.44 107 PHE A CA 1
ATOM 849 C C . PHE A 1 107 ? 21.795 -11.106 -4.566 1.00 96.44 107 PHE A C 1
ATOM 851 O O . PHE A 1 107 ? 20.777 -11.789 -4.689 1.00 96.44 107 PHE A O 1
ATOM 858 N N . ASP A 1 108 ? 22.920 -11.604 -4.045 1.00 97.38 108 ASP A N 1
ATOM 859 C CA . ASP A 1 108 ? 23.016 -12.980 -3.558 1.00 97.38 108 ASP A CA 1
ATOM 860 C C . ASP A 1 108 ? 21.981 -13.227 -2.442 1.00 97.38 108 ASP A C 1
ATOM 862 O O . ASP A 1 108 ? 21.969 -12.556 -1.407 1.00 97.38 108 ASP A O 1
ATOM 866 N N . GLY A 1 109 ? 21.100 -14.214 -2.643 1.00 96.56 109 GLY A N 1
ATOM 867 C CA . GLY A 1 109 ? 20.031 -14.549 -1.698 1.00 96.56 109 GLY A CA 1
ATOM 868 C C . GLY A 1 109 ? 18.771 -13.688 -1.828 1.00 96.56 109 GLY A C 1
ATOM 869 O O . GLY A 1 109 ? 17.947 -13.677 -0.912 1.00 96.56 109 GLY A O 1
ATOM 870 N N . PHE A 1 110 ? 18.605 -12.972 -2.944 1.00 97.69 110 PHE A N 1
ATOM 871 C CA . PHE A 1 110 ? 17.375 -12.244 -3.262 1.00 97.69 110 PHE A CA 1
ATOM 872 C C . PHE A 1 110 ? 16.187 -13.179 -3.546 1.00 97.69 110 PHE A C 1
ATOM 874 O O . PHE A 1 110 ? 15.027 -12.784 -3.405 1.00 97.69 110 PHE A O 1
ATOM 881 N N . GLU A 1 111 ? 16.452 -14.423 -3.947 1.00 96.62 111 GLU A N 1
ATOM 882 C CA . GLU A 1 111 ? 15.418 -15.393 -4.274 1.00 96.62 111 GLU A CA 1
ATOM 883 C C . GLU A 1 111 ? 14.551 -15.729 -3.057 1.00 96.62 111 GLU A C 1
ATOM 885 O O . GLU A 1 111 ? 15.023 -16.136 -1.995 1.00 96.62 111 GLU A O 1
ATOM 890 N N . TYR A 1 112 ? 13.238 -15.628 -3.243 1.00 95.12 112 TYR A N 1
ATOM 891 C CA . TYR A 1 112 ? 12.256 -15.978 -2.232 1.00 95.12 112 TYR A CA 1
ATOM 892 C C . TYR A 1 112 ? 11.082 -16.707 -2.874 1.00 95.12 112 TYR A C 1
ATOM 894 O O . TYR A 1 112 ? 10.504 -16.249 -3.859 1.00 95.12 112 TYR A O 1
ATOM 902 N N . VAL A 1 113 ? 10.686 -17.823 -2.265 1.00 94.62 113 VAL A N 1
ATOM 903 C CA . VAL A 1 113 ? 9.417 -18.489 -2.553 1.00 94.62 113 VAL A CA 1
ATOM 904 C C . VAL A 1 113 ? 8.650 -18.614 -1.249 1.00 94.62 113 VAL A C 1
ATOM 906 O O . VAL A 1 113 ? 9.206 -19.029 -0.234 1.00 94.62 113 VAL A O 1
ATOM 909 N N . ASN A 1 114 ? 7.368 -18.250 -1.269 1.00 92.38 114 ASN A N 1
ATOM 910 C CA . ASN A 1 114 ? 6.520 -18.382 -0.094 1.00 92.38 114 ASN A CA 1
ATOM 911 C C . ASN A 1 114 ? 6.359 -19.876 0.262 1.00 92.38 114 ASN A C 1
ATOM 913 O O . ASN A 1 114 ? 5.718 -20.604 -0.502 1.00 92.38 114 ASN A O 1
ATOM 917 N N . PRO A 1 115 ? 6.868 -20.338 1.421 1.00 91.62 115 PRO A N 1
ATOM 918 C CA . PRO A 1 115 ? 6.822 -21.754 1.787 1.00 91.62 115 PRO A CA 1
ATOM 919 C C . PRO A 1 115 ? 5.390 -22.271 1.989 1.00 91.62 115 PRO A C 1
ATOM 921 O O . PRO A 1 115 ? 5.147 -23.467 1.872 1.00 91.62 115 PRO A O 1
ATOM 924 N N . LEU A 1 116 ? 4.421 -21.385 2.249 1.00 91.12 116 LEU A N 1
ATOM 925 C CA . LEU A 1 116 ? 3.012 -21.758 2.403 1.00 91.12 116 LEU A CA 1
ATOM 926 C C . LEU A 1 116 ? 2.349 -22.129 1.069 1.00 91.12 116 LEU A C 1
ATOM 928 O O . LEU A 1 116 ? 1.373 -22.876 1.065 1.00 91.12 116 LEU A O 1
ATOM 932 N N . LEU A 1 117 ? 2.865 -21.629 -0.059 1.00 83.81 117 LEU A N 1
ATOM 933 C CA . LEU A 1 117 ? 2.373 -22.021 -1.384 1.00 83.81 117 LEU A CA 1
ATOM 934 C C . LEU A 1 117 ? 2.870 -23.419 -1.756 1.00 83.81 117 LEU A C 1
ATOM 936 O O . LEU A 1 117 ? 2.095 -24.223 -2.256 1.00 83.81 117 LEU A O 1
ATOM 940 N N . MET A 1 118 ? 4.117 -23.743 -1.403 1.00 69.06 118 MET A N 1
ATOM 941 C CA . MET A 1 118 ? 4.705 -25.064 -1.655 1.00 69.06 118 MET A CA 1
ATOM 942 C C . MET A 1 118 ? 3.922 -26.198 -0.976 1.00 69.06 118 MET A C 1
ATOM 944 O O . MET A 1 118 ? 3.784 -27.274 -1.542 1.00 69.06 118 MET A O 1
ATOM 948 N N . SER A 1 119 ? 3.351 -25.953 0.209 1.00 64.75 119 SER A N 1
ATOM 949 C CA . SER A 1 119 ? 2.545 -26.958 0.918 1.00 64.75 119 SER A CA 1
ATOM 950 C C . SER A 1 119 ? 1.144 -27.195 0.339 1.00 64.75 119 SER A C 1
ATOM 952 O O . SER A 1 119 ? 0.507 -28.185 0.693 1.00 64.75 119 SER A O 1
ATOM 954 N N . LEU A 1 120 ? 0.633 -26.286 -0.499 1.00 63.34 120 LEU A N 1
ATOM 955 C CA . LEU A 1 120 ? -0.695 -26.425 -1.110 1.00 63.34 120 LEU A CA 1
ATOM 956 C C . LEU A 1 120 ? -0.657 -27.324 -2.351 1.00 63.34 120 LEU A C 1
ATOM 958 O O . LEU A 1 120 ? -1.624 -28.038 -2.605 1.00 63.34 120 LEU A O 1
ATOM 962 N N . ASP A 1 121 ? 0.467 -27.339 -3.070 1.00 61.19 121 ASP A N 1
ATOM 963 C CA . ASP A 1 121 ? 0.647 -28.153 -4.276 1.00 61.19 121 ASP A CA 1
ATOM 964 C C . ASP A 1 121 ? 0.839 -29.654 -3.967 1.00 61.19 121 ASP A C 1
ATOM 966 O O . ASP A 1 121 ? 0.563 -30.495 -4.816 1.00 61.19 121 ASP A O 1
ATOM 970 N N . GLU A 1 122 ? 1.250 -30.017 -2.744 1.00 54.78 122 GLU A N 1
ATOM 971 C CA . GLU A 1 122 ? 1.411 -31.419 -2.303 1.00 54.78 122 GLU A CA 1
ATOM 972 C C . GLU A 1 122 ? 0.094 -32.095 -1.861 1.00 54.78 122 GLU A C 1
ATOM 974 O O . GLU A 1 122 ? 0.088 -33.286 -1.544 1.00 54.78 122 GLU A O 1
ATOM 979 N N . GLN A 1 123 ? -1.027 -31.363 -1.822 1.00 46.84 123 GLN A N 1
ATOM 980 C CA . GLN A 1 123 ? -2.344 -31.893 -1.425 1.00 46.84 123 GLN A CA 1
ATOM 981 C C . GLN A 1 123 ? -3.295 -32.172 -2.605 1.00 46.84 123 GLN A C 1
ATOM 983 O O . GLN A 1 123 ? -4.484 -32.410 -2.373 1.00 46.84 123 GLN A O 1
ATOM 988 N N . VAL A 1 124 ? -2.791 -32.164 -3.848 1.00 44.09 124 VAL A N 1
ATOM 989 C CA . VAL A 1 124 ? -3.544 -32.516 -5.071 1.00 44.09 124 VAL A CA 1
ATOM 990 C C . VAL A 1 124 ? -3.148 -33.891 -5.597 1.00 44.09 124 VAL A C 1
ATOM 992 O O . VAL A 1 124 ? -1.934 -34.158 -5.720 1.00 44.09 124 VAL A O 1
#

Foldseek 3Di:
DQDPVNVVVVVVLVVLVVVLVVLCPDPPQCSRQQRPPVGHCVSVCPRPNNVVDPPVCVVVVVDDDPDDDDAPDDPGCVVPDCVPVVDDPDDDDDDPVVVVPDDCVVCVPVDDDDVVVVVVVVVD

Secondary structure (DSSP, 8-state):
---HHHHHHHHHHHHHHHHHHHHHS-SSGGGSTT-STT--HHHHHHSTTTTT--HHHHHTT-SPPS------STT--TTS-HHHHTS-S-PPPP-HHHHTTS-GGGGTT-----HHHHHHHTT-

Radius of gyration: 24.51 Å; chains: 1; bounding box: 64×50×52 Å

pLDDT: mean 83.9, std 15.02, range [44.09, 98.06]